Protein AF-X1SBY7-F1 (afdb_monomer)

Radius of gyration: 14.41 Å; Cα contacts (8 Å, |Δi|>4): 83; chains: 1; bounding box: 40×24×40 Å

Mean predicted aligned error: 3.84 Å

pLDDT: mean 92.0, std 7.66, range [55.94, 97.94]

Solvent-accessible surface area (backbone atoms only — not comparable to full-atom values): 5124 Å² total; per-residue (Å²): 105,77,94,49,54,92,78,44,99,72,88,80,90,68,84,85,71,73,88,62,61,61,64,58,50,37,43,73,75,60,81,38,71,55,75,66,51,35,92,39,44,37,68,58,50,78,85,60,62,88,68,61,50,74,72,63,58,72,63,70,95,84,26,44,65,39,38,48,62,40,60,74,67,64,84,85,133

Organism: NCBI:txid412755

InterPro domains:
  IPR002772 Glycoside hydrolase family 3 C-terminal domain [PF01915] (6-74)
  IPR036881 Gly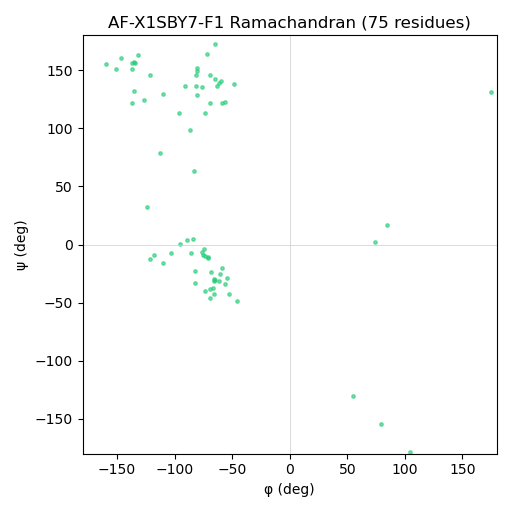coside hydrolase family 3 C-terminal domain superfamily [G3DSA:3.40.50.1700] (1-75)
  IPR036881 Glycoside hydrolase family 3 C-terminal domain superfamily [SSF52279] (3-74)
  IPR051915 Cellulose Degradation Glycosyl Hydrolase 3 [PTHR30620] (3-72)

Secondary structure (DSSP, 8-state):
-GGGGGG-S------S--S-THHHHHHHTTSS------SS-B-SSGGG-S--SS---SSSTT--SB-TT--------

Structure (mmCIF, N/CA/C/O backbone):
data_AF-X1SBY7-F1
#
_entry.id   AF-X1SBY7-F1
#
loop_
_atom_site.group_PDB
_atom_site.id
_atom_site.type_symbol
_atom_site.label_atom_id
_atom_site.label_alt_id
_atom_site.label_comp_id
_atom_site.label_asym_id
_atom_site.label_entity_id
_atom_site.label_seq_id
_atom_site.pdbx_PDB_ins_code
_atom_site.Cartn_x
_atom_site.Cartn_y
_atom_site.Cartn_z
_atom_site.occupancy
_atom_site.B_iso_or_equiv
_atom_site.auth_seq_id
_atom_site.auth_comp_id
_atom_site.auth_asym_id
_atom_site.auth_atom_id
_atom_site.pdbx_PDB_model_num
ATOM 1 N N . VAL A 1 1 ? 5.611 -12.537 -3.763 1.00 89.50 1 VAL A N 1
ATOM 2 C CA . VAL A 1 1 ? 4.345 -11.837 -4.100 1.00 89.50 1 VAL A CA 1
ATOM 3 C C . VAL A 1 1 ? 3.873 -12.238 -5.484 1.00 89.50 1 VAL A C 1
ATOM 5 O O . VAL A 1 1 ? 2.857 -12.904 -5.541 1.00 89.50 1 VAL A O 1
ATOM 8 N N . THR A 1 2 ? 4.613 -11.939 -6.562 1.00 93.50 2 THR A N 1
ATOM 9 C CA . THR A 1 2 ? 4.197 -12.214 -7.956 1.00 93.50 2 THR A CA 1
ATOM 10 C C . THR A 1 2 ? 3.623 -13.618 -8.188 1.00 93.50 2 THR A C 1
ATOM 12 O O . THR A 1 2 ? 2.546 -13.747 -8.746 1.00 93.50 2 THR A O 1
ATOM 15 N N . GLU A 1 3 ? 4.310 -14.652 -7.707 1.00 94.31 3 GLU A N 1
ATOM 16 C CA . GLU A 1 3 ? 3.941 -16.078 -7.831 1.00 94.31 3 GLU A CA 1
ATOM 17 C C . GLU A 1 3 ? 2.730 -16.535 -6.996 1.00 94.31 3 GLU A C 1
ATOM 19 O O . GLU A 1 3 ? 2.269 -17.652 -7.185 1.00 94.31 3 GLU A O 1
ATOM 24 N N . HIS A 1 4 ? 2.247 -15.715 -6.060 1.00 95.00 4 HIS A N 1
ATOM 25 C CA . HIS A 1 4 ? 1.148 -16.069 -5.153 1.00 95.00 4 HIS A CA 1
ATOM 26 C C . HIS A 1 4 ? -0.083 -15.165 -5.324 1.00 95.00 4 HIS A C 1
ATOM 28 O O . HIS A 1 4 ? -1.117 -15.422 -4.714 1.00 95.00 4 HIS A O 1
ATOM 34 N N . LEU A 1 5 ? 0.014 -14.082 -6.108 1.00 94.94 5 LEU A N 1
ATOM 35 C CA . LEU A 1 5 ? -1.067 -13.096 -6.238 1.00 94.94 5 LEU A CA 1
ATOM 36 C C . LEU A 1 5 ? -2.362 -13.694 -6.800 1.00 94.94 5 LEU A C 1
ATOM 38 O O . LEU A 1 5 ? -3.437 -13.229 -6.448 1.00 94.94 5 LEU A O 1
ATOM 42 N N . ASP A 1 6 ? -2.265 -14.708 -7.654 1.00 95.31 6 ASP A N 1
ATOM 43 C CA . ASP A 1 6 ? -3.405 -15.419 -8.239 1.00 95.31 6 ASP A CA 1
ATOM 44 C C . ASP A 1 6 ? -4.117 -16.356 -7.246 1.00 95.31 6 ASP A C 1
ATOM 46 O O . ASP A 1 6 ? -5.202 -16.855 -7.540 1.00 95.31 6 ASP A O 1
ATOM 50 N N . GLN A 1 7 ? -3.530 -16.574 -6.068 1.00 97.75 7 GLN A N 1
ATOM 51 C CA . GLN A 1 7 ? -4.068 -17.418 -4.998 1.00 97.75 7 GLN A CA 1
ATOM 52 C C . GLN A 1 7 ? -4.688 -16.608 -3.853 1.00 97.75 7 GLN A C 1
ATOM 54 O O . GLN A 1 7 ? -5.251 -17.193 -2.928 1.00 97.75 7 GLN A O 1
ATOM 59 N N . TRP A 1 8 ? -4.552 -15.280 -3.869 1.00 97.56 8 TRP A N 1
ATOM 60 C CA . TRP A 1 8 ? -5.039 -14.399 -2.811 1.00 97.56 8 TRP A CA 1
ATOM 61 C C . TRP A 1 8 ? -6.228 -13.577 -3.302 1.00 97.56 8 TRP A C 1
ATOM 63 O O . TRP A 1 8 ? -6.133 -12.894 -4.317 1.00 97.56 8 TRP A O 1
ATOM 73 N N . ASP A 1 9 ? -7.323 -13.564 -2.537 1.00 96.88 9 ASP A N 1
ATOM 74 C CA . ASP A 1 9 ? -8.471 -12.693 -2.830 1.00 96.88 9 ASP A CA 1
ATOM 75 C C . ASP A 1 9 ? -8.116 -11.201 -2.678 1.00 96.88 9 ASP A C 1
ATOM 77 O O . ASP A 1 9 ? -8.659 -10.344 -3.375 1.00 96.88 9 ASP A O 1
ATOM 81 N N . ALA A 1 10 ? -7.193 -10.881 -1.761 1.00 94.94 10 ALA A N 1
ATOM 82 C CA . ALA A 1 10 ? -6.698 -9.530 -1.516 1.00 94.94 10 ALA A CA 1
ATOM 83 C C . ALA A 1 10 ? -5.248 -9.537 -1.000 1.00 94.94 10 ALA A C 1
ATOM 85 O O . ALA A 1 10 ? -4.820 -10.457 -0.303 1.00 94.94 10 ALA A O 1
ATOM 86 N N . PHE A 1 11 ? -4.500 -8.470 -1.297 1.00 95.62 11 PHE A N 1
ATOM 87 C CA . PHE A 1 11 ? -3.132 -8.251 -0.820 1.00 95.62 11 PHE A CA 1
ATOM 88 C C . PHE A 1 11 ? -2.957 -6.810 -0.330 1.00 95.62 11 PHE A C 1
ATOM 90 O O . PHE A 1 11 ? -3.317 -5.867 -1.035 1.00 95.62 11 PHE A O 1
ATOM 97 N N . ILE A 1 12 ? -2.369 -6.638 0.859 1.00 95.88 12 ILE A N 1
ATOM 98 C CA . ILE A 1 12 ? -2.074 -5.329 1.457 1.00 95.88 12 ILE A CA 1
ATOM 99 C C . ILE A 1 12 ? -0.594 -5.274 1.823 1.00 95.88 12 ILE A C 1
ATOM 101 O O . ILE A 1 12 ? -0.096 -6.085 2.603 1.00 95.88 12 ILE A O 1
ATOM 105 N N . ALA A 1 13 ? 0.103 -4.268 1.303 1.00 97.06 13 ALA A N 1
ATOM 106 C CA . ALA A 1 13 ? 1.453 -3.939 1.734 1.00 97.06 13 ALA A CA 1
ATOM 107 C C . ALA A 1 13 ? 1.395 -3.000 2.949 1.00 97.06 13 ALA A C 1
ATOM 109 O O . ALA A 1 13 ? 1.211 -1.795 2.800 1.00 97.06 13 ALA A O 1
ATOM 110 N N . ALA A 1 14 ? 1.539 -3.561 4.153 1.00 96.75 14 ALA A N 1
ATOM 111 C CA . ALA A 1 14 ? 1.506 -2.807 5.415 1.00 96.75 14 ALA A CA 1
ATOM 112 C C . ALA A 1 14 ? 2.867 -2.209 5.829 1.00 96.75 14 ALA A C 1
ATOM 114 O O . ALA A 1 14 ? 2.940 -1.441 6.787 1.00 96.75 14 ALA A O 1
ATOM 115 N N . TRP A 1 15 ? 3.943 -2.555 5.114 1.00 96.19 15 TRP A N 1
ATOM 116 C CA . TRP A 1 15 ? 5.318 -2.120 5.392 1.00 96.19 15 TRP A CA 1
ATOM 117 C C . TRP A 1 15 ? 5.779 -2.445 6.823 1.00 96.19 15 TRP A C 1
ATOM 119 O O . TRP A 1 15 ? 5.671 -3.588 7.262 1.00 96.19 15 TRP A O 1
ATOM 129 N N . LEU A 1 16 ? 6.337 -1.456 7.527 1.00 97.50 16 LEU A N 1
ATOM 130 C CA . LEU A 1 16 ? 6.779 -1.532 8.917 1.00 97.50 16 LEU A CA 1
ATOM 131 C C . LEU A 1 16 ? 5.866 -0.625 9.766 1.00 97.50 16 LEU A C 1
ATOM 133 O O . LEU A 1 16 ? 6.256 0.502 10.073 1.00 97.50 16 LEU A O 1
ATOM 137 N N . PRO A 1 17 ? 4.645 -1.072 10.122 1.00 96.56 17 PRO A N 1
ATOM 138 C CA . PRO A 1 17 ? 3.594 -0.203 10.667 1.00 96.56 17 PRO A CA 1
ATOM 139 C C . PRO A 1 17 ? 3.809 0.232 12.129 1.00 96.56 17 PRO A C 1
ATOM 141 O O . PRO A 1 17 ? 3.029 1.020 12.656 1.00 96.56 17 PRO A O 1
ATOM 144 N N . GLY A 1 18 ? 4.855 -0.254 12.802 1.00 97.81 18 GLY A N 1
ATOM 145 C CA . GLY A 1 18 ? 5.105 0.039 14.216 1.00 97.81 18 GLY A CA 1
ATOM 146 C C . GLY A 1 18 ? 4.235 -0.797 15.163 1.00 97.81 18 GLY A C 1
ATOM 147 O O . GLY A 1 18 ? 3.850 -1.917 14.836 1.00 97.81 18 GLY A O 1
ATOM 148 N N . THR A 1 19 ? 3.983 -0.281 16.369 1.00 97.81 19 THR A N 1
ATOM 149 C CA . THR A 1 19 ? 3.299 -1.010 17.457 1.00 97.81 19 THR A CA 1
ATOM 150 C C . THR A 1 19 ? 1.778 -1.007 17.352 1.00 97.81 19 THR A C 1
ATOM 152 O O . THR A 1 19 ? 1.129 -1.901 17.892 1.00 97.81 19 THR A O 1
ATOM 155 N N . GLU A 1 20 ? 1.205 -0.034 16.647 1.00 97.81 20 GLU A N 1
ATOM 156 C CA . GLU A 1 20 ? -0.239 0.206 16.598 1.00 97.81 20 GLU A CA 1
ATOM 157 C C . GLU A 1 20 ? -0.936 -0.700 15.572 1.00 97.81 20 GLU A C 1
ATOM 159 O O . GLU A 1 20 ? -1.514 -0.241 14.587 1.00 97.81 20 GLU A O 1
ATOM 164 N N . GLY A 1 21 ? -0.894 -2.017 15.799 1.00 96.81 21 GLY A N 1
ATOM 165 C CA . GLY A 1 21 ? -1.480 -3.018 14.895 1.00 96.81 21 GLY A CA 1
ATOM 166 C C . GLY A 1 21 ? -2.987 -2.850 14.651 1.00 96.81 21 GLY A C 1
ATOM 167 O O . GLY A 1 21 ? -3.494 -3.316 13.632 1.00 96.81 21 GLY A O 1
ATOM 168 N N . GLN A 1 22 ? -3.686 -2.133 15.536 1.00 97.94 22 GLN A N 1
ATOM 169 C CA . GLN A 1 22 ? -5.090 -1.762 15.357 1.00 97.94 22 GLN A CA 1
ATOM 170 C C . GLN A 1 22 ? -5.320 -0.987 14.050 1.00 97.94 22 GLN A C 1
ATOM 172 O O . GLN A 1 22 ? -6.317 -1.231 13.382 1.00 97.94 22 GLN A O 1
ATOM 177 N N . GLY A 1 23 ? -4.359 -0.169 13.603 1.00 96.94 23 GLY A N 1
ATOM 178 C CA . GLY A 1 23 ? -4.487 0.564 12.340 1.00 96.94 23 GLY A CA 1
ATOM 179 C C . GLY A 1 23 ? -4.642 -0.340 11.109 1.00 96.94 23 GLY A C 1
ATOM 180 O O . GLY A 1 23 ? -5.243 0.070 10.121 1.00 96.94 23 GLY A O 1
ATOM 181 N N . ALA A 1 24 ? -4.152 -1.587 11.157 1.00 96.06 24 ALA A N 1
ATOM 182 C CA . ALA A 1 24 ? -4.410 -2.564 10.099 1.00 96.06 24 ALA A CA 1
ATOM 183 C C . ALA A 1 24 ? -5.852 -3.095 10.148 1.00 96.06 24 ALA A C 1
ATOM 185 O O . ALA A 1 24 ? -6.477 -3.266 9.103 1.00 96.06 24 ALA A O 1
ATOM 186 N N . ALA A 1 25 ? -6.385 -3.343 11.348 1.00 95.88 25 ALA A N 1
ATOM 187 C CA . ALA A 1 25 ? -7.763 -3.787 11.535 1.00 95.88 25 ALA A CA 1
ATOM 188 C C . ALA A 1 25 ? -8.763 -2.699 11.112 1.00 95.88 25 ALA A C 1
ATOM 190 O O . ALA A 1 25 ? -9.708 -3.004 10.390 1.00 95.88 25 ALA A O 1
ATOM 191 N N . ASP A 1 26 ? -8.500 -1.444 11.473 1.00 95.81 26 ASP A N 1
ATOM 192 C CA . ASP A 1 26 ? -9.339 -0.283 11.159 1.00 95.81 26 ASP A CA 1
ATOM 193 C C . ASP A 1 26 ? -9.646 -0.165 9.652 1.00 95.81 26 ASP A C 1
ATOM 195 O O . ASP A 1 26 ? -10.783 0.079 9.247 1.00 95.81 26 ASP A O 1
ATOM 199 N N . VAL A 1 27 ? -8.652 -0.389 8.786 1.00 94.31 27 VAL A N 1
ATOM 200 C CA . VAL A 1 27 ? -8.863 -0.36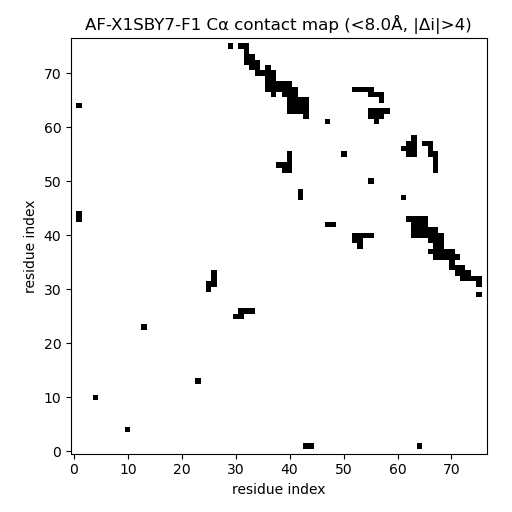3 7.326 1.00 94.31 27 VAL A CA 1
ATOM 201 C C . VAL A 1 27 ? -9.413 -1.681 6.778 1.00 94.31 27 VAL A C 1
ATOM 203 O O . VAL A 1 27 ? -10.203 -1.668 5.840 1.00 94.31 27 VAL A O 1
ATOM 206 N N . LEU A 1 28 ? -9.047 -2.825 7.367 1.00 93.81 28 LEU A N 1
ATOM 207 C CA . LEU A 1 28 ? -9.545 -4.141 6.948 1.00 93.81 28 LEU A CA 1
ATOM 208 C C . LEU A 1 28 ? -11.046 -4.316 7.207 1.00 93.81 28 LEU A C 1
ATOM 210 O O . LEU A 1 28 ? -11.734 -4.935 6.397 1.00 93.81 28 LEU A O 1
ATOM 214 N N . PHE A 1 29 ? -11.544 -3.785 8.324 1.00 94.06 29 PHE A N 1
ATOM 215 C CA . PHE A 1 29 ? -12.949 -3.885 8.721 1.00 94.06 29 PHE A CA 1
ATOM 216 C C . PHE A 1 29 ? -13.790 -2.673 8.307 1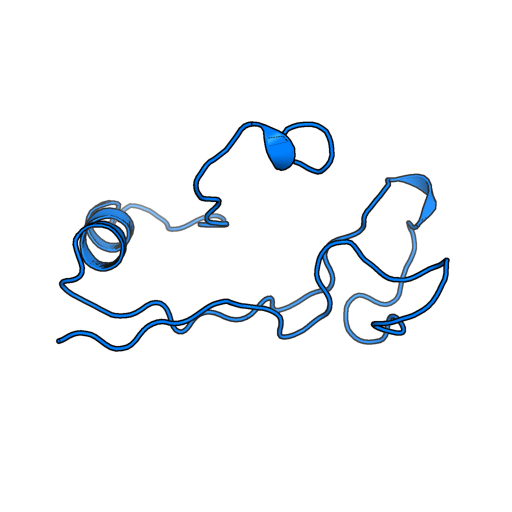.00 94.06 29 PHE A C 1
ATOM 218 O O . PHE A 1 29 ? -15.001 -2.675 8.514 1.00 94.06 29 PHE A O 1
ATOM 225 N N . GLY A 1 30 ? -13.179 -1.690 7.638 1.00 91.94 30 GLY A N 1
ATOM 226 C CA . GLY A 1 30 ? -13.892 -0.585 7.004 1.00 91.94 30 GLY A CA 1
ATOM 227 C C . GLY A 1 30 ? -14.219 0.590 7.923 1.00 91.94 30 GLY A C 1
ATOM 228 O O . GLY A 1 30 ? -15.024 1.430 7.530 1.00 91.94 30 GLY A O 1
ATOM 229 N N . ASP A 1 31 ? -13.574 0.695 9.087 1.00 94.50 31 ASP A N 1
ATOM 230 C CA . ASP A 1 31 ? -13.650 1.895 9.928 1.00 94.50 31 ASP A CA 1
ATOM 231 C C . ASP A 1 31 ? -13.012 3.103 9.213 1.00 94.50 31 ASP A C 1
ATOM 233 O O . ASP A 1 31 ? -13.455 4.241 9.377 1.00 94.50 31 ASP A O 1
ATOM 237 N N . TYR A 1 32 ? -12.003 2.851 8.364 1.00 93.75 32 TYR A N 1
ATOM 238 C CA . TYR A 1 32 ? -11.363 3.846 7.498 1.00 93.75 32 TYR A CA 1
ATOM 239 C C . TYR A 1 32 ? -11.112 3.304 6.080 1.00 93.75 32 TYR A C 1
ATOM 241 O O . TYR A 1 32 ? -10.892 2.105 5.903 1.00 93.75 32 TYR A O 1
ATOM 249 N N . PRO A 1 33 ? -11.103 4.165 5.040 1.00 94.19 33 PRO A N 1
ATOM 250 C CA . PRO A 1 33 ? -10.848 3.723 3.674 1.00 94.19 33 PRO A CA 1
ATOM 251 C C . PRO A 1 33 ? -9.345 3.557 3.417 1.00 94.19 33 PRO A C 1
ATOM 253 O O . PRO A 1 33 ? -8.519 4.296 3.958 1.00 94.19 33 PRO A O 1
ATOM 256 N N . PHE A 1 34 ? -8.978 2.664 2.495 1.00 95.31 34 PHE A N 1
ATOM 257 C CA . PHE A 1 34 ? -7.614 2.632 1.963 1.00 95.31 34 PHE A CA 1
ATOM 258 C C . PHE A 1 34 ? -7.347 3.871 1.102 1.00 95.31 34 PHE A C 1
ATOM 260 O O . PHE A 1 34 ? -8.022 4.116 0.102 1.00 95.31 34 PHE A O 1
ATOM 267 N N . THR A 1 35 ? -6.328 4.642 1.481 1.00 95.25 35 THR A N 1
ATOM 268 C CA . THR A 1 35 ? 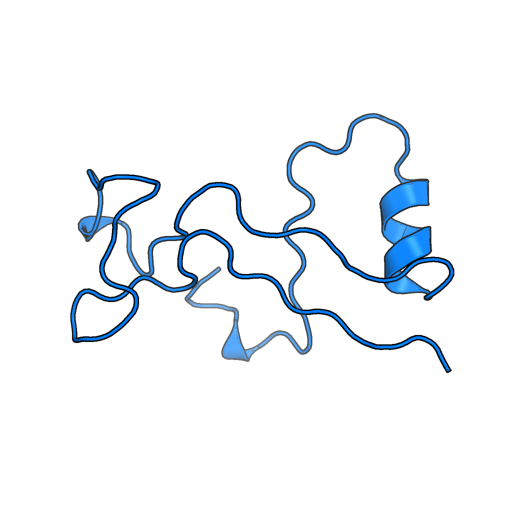-5.877 5.841 0.749 1.00 95.25 35 THR A CA 1
ATOM 269 C C . THR A 1 35 ? -4.414 5.764 0.313 1.00 95.25 35 THR A C 1
ATOM 271 O O . THR A 1 35 ? -3.977 6.565 -0.515 1.00 95.25 35 THR A O 1
ATOM 274 N N . GLY A 1 36 ? -3.661 4.793 0.841 1.00 95.94 36 GLY A N 1
ATOM 275 C CA . GLY A 1 36 ? -2.238 4.623 0.570 1.00 95.94 36 GLY A CA 1
ATOM 276 C C . GLY A 1 36 ? -1.946 4.358 -0.906 1.00 95.94 36 GLY A C 1
ATOM 277 O O . GLY A 1 36 ? -2.641 3.586 -1.568 1.00 95.94 36 GLY A O 1
ATOM 278 N N . LYS A 1 37 ? -0.885 4.990 -1.409 1.00 96.38 37 LYS A N 1
ATOM 279 C CA . LYS A 1 37 ? -0.322 4.771 -2.743 1.00 96.38 37 LYS A CA 1
ATOM 280 C C . LYS A 1 37 ? 1.130 4.334 -2.601 1.00 96.38 37 LYS A C 1
ATOM 282 O O . LYS A 1 37 ? 1.808 4.769 -1.672 1.00 96.38 37 LYS A O 1
ATOM 287 N N . LEU A 1 38 ? 1.595 3.474 -3.501 1.00 96.31 38 LEU A N 1
ATOM 288 C CA . LEU A 1 38 ? 2.972 3.002 -3.511 1.00 96.31 38 LEU A CA 1
ATOM 289 C C . LEU A 1 38 ? 3.938 4.191 -3.653 1.00 96.31 38 LEU A C 1
ATOM 291 O O . LEU A 1 38 ? 3.845 4.910 -4.650 1.00 96.31 38 LEU A O 1
ATOM 295 N N . PRO A 1 39 ? 4.872 4.388 -2.704 1.00 94.50 39 PRO A N 1
ATOM 296 C CA . PRO A 1 39 ? 5.888 5.435 -2.791 1.00 94.50 39 PRO A CA 1
ATOM 297 C C . PRO A 1 39 ? 7.105 5.007 -3.627 1.00 94.50 39 PRO A C 1
ATOM 299 O O . PRO A 1 39 ? 8.093 5.724 -3.658 1.00 94.50 39 PRO A O 1
ATOM 302 N N . TYR A 1 40 ? 7.054 3.819 -4.237 1.00 93.31 40 TYR A N 1
ATOM 303 C CA . TYR A 1 40 ? 8.025 3.291 -5.190 1.00 93.31 40 TYR A CA 1
ATOM 304 C C . TYR A 1 40 ? 7.385 2.185 -6.027 1.00 93.31 40 TYR A C 1
ATOM 306 O O . TYR A 1 40 ? 6.453 1.502 -5.598 1.00 93.31 40 TYR A O 1
ATOM 314 N N . THR A 1 41 ? 7.924 1.979 -7.216 1.00 94.44 41 THR A N 1
ATOM 315 C CA . THR A 1 41 ? 7.535 0.913 -8.131 1.00 94.44 41 THR A CA 1
ATOM 316 C C . THR A 1 41 ? 7.807 -0.467 -7.527 1.00 94.44 41 THR A C 1
ATOM 318 O O . THR A 1 41 ? 8.874 -0.723 -6.967 1.00 94.44 41 THR A O 1
ATOM 321 N N . TRP A 1 42 ? 6.843 -1.382 -7.674 1.00 95.31 42 TRP A N 1
ATOM 322 C CA . TRP A 1 42 ? 6.988 -2.785 -7.296 1.00 95.31 42 TRP A CA 1
ATOM 323 C C . TRP A 1 42 ? 7.377 -3.626 -8.522 1.00 95.31 42 TRP A C 1
ATOM 325 O O . TRP A 1 42 ? 6.557 -3.792 -9.434 1.00 95.31 42 TRP A O 1
ATOM 335 N N . PRO A 1 43 ? 8.590 -4.203 -8.566 1.00 94.12 43 PRO A N 1
ATOM 336 C CA . PRO A 1 43 ? 9.038 -4.979 -9.714 1.00 94.12 43 PRO A CA 1
ATOM 337 C C . PRO A 1 43 ? 8.262 -6.299 -9.833 1.00 94.12 43 PRO A C 1
ATOM 339 O O . PRO A 1 43 ? 7.906 -6.941 -8.846 1.00 94.12 43 PRO A O 1
ATOM 342 N N . ARG A 1 44 ? 8.021 -6.730 -11.068 1.00 93.94 44 ARG A N 1
ATOM 343 C CA . ARG A 1 44 ? 7.469 -8.043 -11.426 1.00 93.94 44 ARG A CA 1
ATOM 344 C C . ARG A 1 44 ? 8.454 -9.168 -11.140 1.00 93.94 44 ARG A C 1
ATOM 346 O O . ARG A 1 44 ? 8.023 -10.224 -10.672 1.00 93.94 44 ARG A O 1
ATOM 353 N N . ALA A 1 45 ? 9.740 -8.934 -11.384 1.00 92.75 45 ALA A N 1
ATOM 354 C CA . ALA A 1 45 ? 10.809 -9.906 -11.196 1.00 92.75 45 ALA A CA 1
ATOM 355 C C . ALA A 1 45 ? 12.125 -9.238 -10.760 1.00 92.75 45 ALA A C 1
ATOM 357 O O . ALA A 1 45 ? 12.316 -8.031 -10.900 1.00 92.75 45 ALA A O 1
ATOM 358 N N . MET A 1 46 ? 13.032 -10.036 -10.189 1.00 92.44 46 MET A N 1
ATOM 359 C CA . MET A 1 46 ? 14.306 -9.548 -9.640 1.00 92.44 46 MET A CA 1
ATOM 360 C C . MET A 1 46 ? 15.286 -9.052 -10.709 1.00 92.44 46 MET A C 1
ATOM 362 O O . MET A 1 46 ? 16.155 -8.242 -10.403 1.00 92.44 46 MET A O 1
ATOM 366 N N . ASP A 1 47 ? 15.152 -9.522 -11.947 1.00 92.19 47 ASP A N 1
ATOM 367 C CA . ASP A 1 47 ? 15.967 -9.106 -13.093 1.00 92.19 47 ASP A CA 1
ATOM 368 C C . ASP A 1 47 ? 15.661 -7.680 -13.577 1.00 92.19 47 ASP A C 1
ATOM 370 O O . ASP A 1 47 ? 16.444 -7.114 -14.335 1.00 92.19 47 ASP A O 1
ATOM 374 N N . GLN A 1 48 ? 14.578 -7.064 -13.093 1.00 91.25 48 GLN A N 1
ATOM 375 C CA . GLN A 1 48 ? 14.294 -5.647 -13.322 1.00 91.25 48 GLN A CA 1
ATOM 376 C C . GLN A 1 48 ? 15.169 -4.718 -12.465 1.00 91.25 48 GLN A C 1
ATOM 378 O O . GLN A 1 48 ? 15.140 -3.509 -12.666 1.00 91.25 48 GLN A O 1
ATOM 383 N N . ILE A 1 49 ? 15.937 -5.243 -11.501 1.00 89.44 49 ILE A N 1
ATOM 384 C C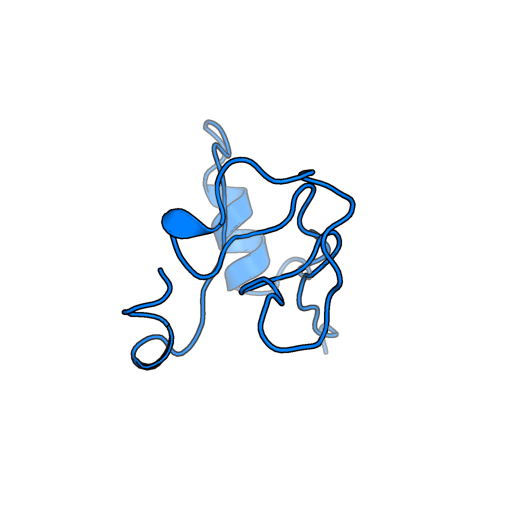A . ILE A 1 49 ? 16.812 -4.451 -10.623 1.00 89.44 49 ILE A CA 1
ATOM 385 C C . ILE A 1 49 ? 18.222 -4.332 -11.240 1.00 89.44 49 ILE A C 1
ATOM 387 O O . ILE A 1 49 ? 18.778 -5.349 -11.659 1.00 89.44 49 ILE A O 1
ATOM 391 N N . PRO A 1 50 ? 18.863 -3.141 -11.220 1.00 88.06 50 PRO A N 1
ATOM 392 C CA . PRO A 1 50 ? 18.379 -1.878 -10.653 1.00 88.06 50 PRO A CA 1
ATOM 393 C C . PRO A 1 50 ? 17.432 -1.122 -11.597 1.00 88.06 50 PRO A C 1
ATOM 395 O O . PRO A 1 50 ? 17.637 -1.107 -12.807 1.00 88.06 50 PRO A O 1
ATOM 398 N N . PHE A 1 51 ? 16.445 -0.433 -11.024 1.00 83.12 51 PHE A N 1
ATOM 399 C CA . PHE A 1 51 ? 15.517 0.444 -11.741 1.00 83.12 51 PHE A CA 1
ATOM 400 C C . PHE A 1 51 ? 15.386 1.798 -11.032 1.00 83.12 51 PHE A C 1
ATOM 402 O O . PHE A 1 51 ? 15.755 1.939 -9.864 1.00 83.12 51 PHE A O 1
ATOM 409 N N . ASP A 1 52 ? 14.858 2.792 -11.746 1.00 83.31 52 ASP A N 1
ATOM 410 C CA . ASP A 1 52 ? 14.406 4.043 -11.140 1.00 83.31 52 ASP A CA 1
ATOM 411 C C . ASP A 1 52 ? 13.101 3.779 -10.384 1.00 83.31 52 ASP A C 1
ATOM 413 O O . ASP A 1 52 ? 12.081 3.453 -10.998 1.00 83.31 52 ASP A O 1
ATOM 417 N N . PHE A 1 53 ? 13.145 3.895 -9.055 1.00 79.06 53 PHE A N 1
ATOM 418 C CA . PHE A 1 53 ? 12.017 3.586 -8.179 1.00 79.06 53 PHE A CA 1
ATOM 419 C C . PHE A 1 53 ? 10.735 4.342 -8.552 1.00 79.06 53 PHE A C 1
ATOM 421 O O . PHE A 1 53 ? 9.648 3.787 -8.377 1.00 79.06 53 PHE A O 1
ATOM 428 N N . ASP A 1 54 ? 10.840 5.533 -9.141 1.00 82.56 54 ASP A N 1
ATOM 429 C CA . ASP A 1 54 ? 9.693 6.408 -9.384 1.00 82.56 54 ASP A CA 1
ATOM 430 C C . ASP A 1 54 ? 9.326 6.518 -10.876 1.00 82.56 54 ASP A C 1
ATOM 432 O O . ASP A 1 54 ? 8.209 6.920 -11.200 1.00 82.56 54 ASP A O 1
ATOM 436 N N . HIS A 1 55 ? 10.221 6.119 -11.793 1.00 82.00 55 HIS A N 1
ATOM 437 C CA . HIS A 1 55 ? 10.097 6.415 -13.231 1.00 82.00 55 HIS A CA 1
ATOM 438 C C . HIS A 1 55 ? 10.123 5.188 -14.165 1.00 82.00 55 HIS A C 1
ATOM 440 O O . HIS A 1 55 ? 10.588 5.284 -15.301 1.00 82.00 55 HIS A O 1
ATOM 446 N N . MET A 1 56 ? 9.612 4.028 -13.740 1.00 90.31 56 MET A N 1
ATOM 447 C CA . MET A 1 56 ? 9.373 2.923 -14.683 1.00 90.31 56 MET A CA 1
ATOM 448 C C . MET A 1 56 ? 8.120 3.173 -15.531 1.00 90.31 56 MET A C 1
ATOM 450 O O . MET A 1 56 ? 7.063 3.517 -15.001 1.00 90.31 56 MET A O 1
ATOM 454 N N . GLU A 1 57 ? 8.221 2.922 -16.841 1.00 91.00 57 GLU A N 1
ATOM 455 C CA . GLU A 1 57 ? 7.071 2.952 -17.748 1.00 91.00 57 GLU A CA 1
ATOM 456 C C . GLU A 1 57 ? 5.981 1.977 -17.258 1.00 91.00 57 GLU A C 1
ATOM 458 O O . GLU A 1 57 ? 6.242 0.781 -17.093 1.00 91.00 57 GLU A O 1
ATOM 463 N N . PRO A 1 58 ? 4.743 2.444 -17.007 1.00 90.38 58 PRO A N 1
ATOM 464 C CA . PRO A 1 58 ? 3.704 1.629 -16.377 1.00 90.38 58 PRO A CA 1
ATOM 465 C C . PRO A 1 58 ? 3.077 0.604 -17.333 1.00 90.38 58 PRO A C 1
ATOM 467 O O . PRO A 1 58 ? 2.253 -0.208 -16.914 1.00 90.38 58 PRO A O 1
ATOM 470 N 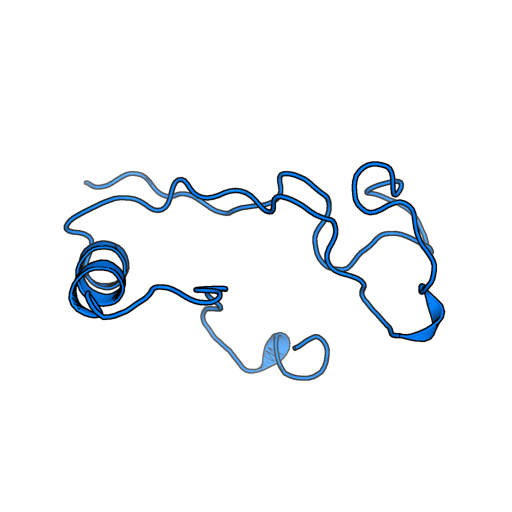N . THR A 1 59 ? 3.425 0.649 -18.621 1.00 91.62 59 THR A N 1
ATOM 471 C CA . THR A 1 59 ? 2.864 -0.213 -19.667 1.00 91.62 59 THR A CA 1
ATOM 472 C C . THR A 1 59 ? 3.963 -0.749 -20.577 1.00 91.62 59 THR A C 1
ATOM 474 O O . THR A 1 59 ? 5.030 -0.153 -20.678 1.00 91.62 59 THR A O 1
ATOM 477 N N . GLY A 1 60 ? 3.695 -1.871 -21.246 1.00 92.69 60 GLY A N 1
ATOM 478 C CA . GLY A 1 60 ? 4.663 -2.538 -22.117 1.00 92.69 60 GLY A CA 1
ATOM 479 C C . GLY A 1 60 ? 5.278 -3.797 -21.495 1.00 92.69 60 GLY A C 1
ATOM 480 O O . GLY A 1 60 ? 4.882 -4.209 -20.402 1.00 92.69 60 GLY A O 1
ATOM 481 N N . PRO A 1 61 ? 6.204 -4.452 -22.215 1.00 89.81 61 PRO A N 1
ATOM 482 C CA . PRO A 1 61 ? 6.800 -5.711 -21.777 1.00 89.81 61 PRO A CA 1
ATOM 483 C C . PRO A 1 61 ? 7.657 -5.564 -20.512 1.00 89.81 61 PRO A C 1
ATOM 485 O O . PRO A 1 61 ? 7.709 -6.489 -19.705 1.00 89.81 61 PRO A O 1
ATOM 488 N N . GL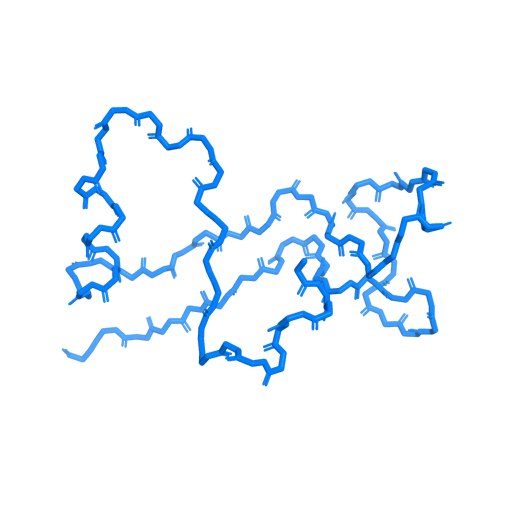U A 1 62 ? 8.265 -4.398 -20.296 1.00 89.62 62 GLU A N 1
ATOM 489 C CA . GLU A 1 62 ? 9.088 -4.090 -19.123 1.00 89.62 62 GLU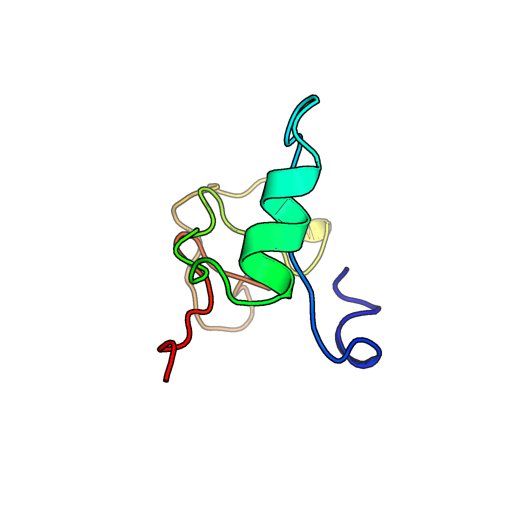 A CA 1
ATOM 490 C C . GLU A 1 62 ? 8.284 -3.505 -17.949 1.00 89.62 62 GLU A C 1
ATOM 492 O O . GLU A 1 62 ? 8.866 -3.160 -16.917 1.00 89.62 62 GLU A O 1
ATOM 497 N N . ALA A 1 63 ? 6.955 -3.406 -18.075 1.00 93.62 63 ALA A N 1
ATOM 498 C CA . ALA A 1 63 ? 6.105 -2.793 -17.062 1.00 93.62 63 ALA A CA 1
ATOM 499 C C . ALA A 1 63 ? 6.215 -3.502 -15.697 1.00 93.62 63 ALA A C 1
ATOM 501 O O . ALA A 1 63 ? 6.237 -4.746 -15.628 1.00 93.62 63 ALA A O 1
ATOM 502 N N . PRO A 1 64 ? 6.213 -2.736 -14.591 1.00 95.19 64 PRO A N 1
ATOM 503 C CA . PRO A 1 64 ? 6.283 -3.293 -13.248 1.00 95.19 64 PRO A CA 1
ATOM 504 C C . PRO A 1 64 ? 5.044 -4.124 -12.901 1.00 95.19 64 PRO A C 1
ATOM 506 O O . PRO A 1 64 ? 4.058 -4.159 -13.640 1.00 95.19 64 PRO A O 1
ATOM 509 N N . LEU A 1 65 ? 5.086 -4.805 -11.755 1.00 95.50 65 LEU A N 1
ATOM 510 C CA . LEU A 1 65 ? 3.902 -5.478 -11.219 1.00 95.50 65 LEU A CA 1
ATOM 511 C C . LEU A 1 65 ? 2.868 -4.453 -10.757 1.00 95.50 65 LEU A C 1
ATOM 513 O O . LEU A 1 65 ? 1.693 -4.562 -11.094 1.00 95.50 65 LEU A O 1
ATOM 517 N N . PHE A 1 66 ? 3.339 -3.443 -10.023 1.00 95.62 66 PHE A N 1
ATOM 518 C CA . PHE A 1 66 ? 2.556 -2.291 -9.599 1.00 95.62 66 PHE A CA 1
ATOM 519 C C . PHE A 1 66 ? 3.402 -1.023 -9.792 1.00 95.62 66 PHE A C 1
ATOM 521 O O . PHE A 1 66 ? 4.501 -0.951 -9.234 1.00 95.62 66 PHE A O 1
ATOM 528 N N . PRO A 1 67 ? 2.948 -0.038 -10.586 1.00 95.06 67 PRO A N 1
ATOM 529 C CA . PRO A 1 67 ? 3.716 1.181 -10.835 1.00 95.06 67 PRO A CA 1
ATOM 530 C C . PRO A 1 67 ? 3.764 2.099 -9.606 1.00 95.06 67 PRO A C 1
ATOM 532 O O . PRO A 1 67 ? 2.951 1.970 -8.684 1.00 95.06 67 PRO A O 1
ATOM 535 N N . PHE A 1 68 ? 4.689 3.063 -9.613 1.00 94.81 68 PHE A N 1
ATOM 536 C CA . PHE A 1 68 ? 4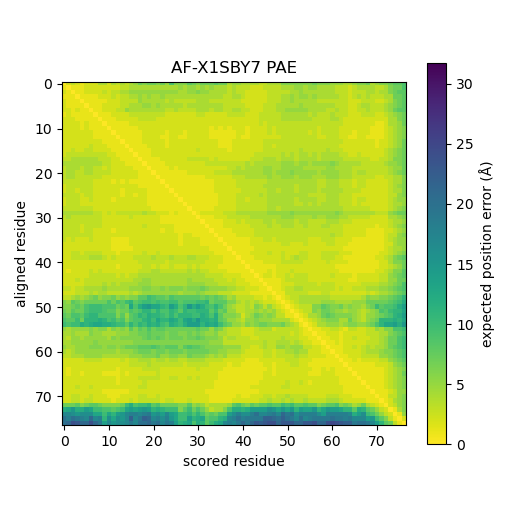.687 4.175 -8.660 1.00 94.81 68 PHE A CA 1
ATOM 537 C C . PHE A 1 68 ? 3.294 4.821 -8.571 1.00 94.81 68 PHE A C 1
ATOM 539 O O . PHE A 1 68 ? 2.597 4.992 -9.573 1.00 94.81 68 PHE A O 1
ATOM 546 N N . GLY A 1 69 ? 2.859 5.156 -7.357 1.00 94.19 69 GLY A N 1
ATOM 547 C CA . GLY A 1 69 ? 1.545 5.748 -7.123 1.00 94.19 69 GLY A CA 1
ATOM 548 C C . GLY A 1 69 ? 0.367 4.774 -7.251 1.00 94.19 69 GLY A C 1
ATOM 549 O O . GLY A 1 69 ? -0.778 5.195 -7.077 1.00 94.19 69 GLY A O 1
ATOM 550 N N . TYR A 1 70 ? 0.592 3.482 -7.517 1.00 95.50 70 TYR A N 1
ATOM 551 C CA . TYR A 1 70 ? -0.477 2.482 -7.510 1.00 95.50 70 TYR A CA 1
ATOM 552 C C . TYR A 1 70 ? -1.073 2.311 -6.108 1.00 95.50 70 TYR A C 1
ATOM 554 O O . TYR A 1 70 ? -0.370 2.321 -5.103 1.00 95.50 70 TYR A O 1
ATOM 562 N N . GLY A 1 71 ? -2.384 2.116 -6.033 1.00 96.12 71 GLY A N 1
ATOM 563 C CA . GLY A 1 71 ? -3.081 1.772 -4.800 1.00 96.12 71 GLY A CA 1
ATOM 564 C C . GLY A 1 71 ? -4.577 1.741 -5.052 1.00 96.12 71 GLY A C 1
ATOM 565 O O . GLY A 1 71 ? -5.121 2.658 -5.673 1.00 96.12 71 GLY A O 1
ATOM 566 N N . LEU A 1 72 ? -5.237 0.680 -4.610 1.00 94.62 72 LEU A N 1
ATOM 567 C CA . LEU A 1 72 ? -6.683 0.550 -4.727 1.00 94.62 72 LEU A CA 1
ATOM 568 C C . LEU A 1 72 ? -7.362 1.351 -3.612 1.00 94.62 72 LEU A C 1
ATOM 570 O O . LEU A 1 72 ? -6.811 1.512 -2.526 1.00 94.62 72 LEU A O 1
ATOM 574 N N . GLY A 1 73 ? -8.551 1.867 -3.897 1.00 85.06 73 GLY A N 1
ATOM 575 C CA . GLY A 1 73 ? -9.426 2.482 -2.906 1.00 85.06 73 GLY A CA 1
ATOM 576 C C . GLY A 1 73 ? -10.854 2.019 -3.153 1.00 85.06 73 GLY A C 1
ATOM 577 O O . GLY A 1 73 ? -11.197 1.631 -4.271 1.00 85.06 73 GLY A O 1
ATOM 578 N N . TYR A 1 74 ? -11.683 2.064 -2.122 1.00 73.19 74 TYR A N 1
ATOM 579 C CA . TYR A 1 74 ? -13.121 1.857 -2.239 1.00 73.19 74 TYR A CA 1
ATOM 580 C C . TYR A 1 74 ? -13.856 2.926 -1.436 1.00 73.19 74 TYR A C 1
ATOM 582 O O . TYR A 1 74 ? -13.300 3.534 -0.520 1.00 73.19 74 TYR A O 1
ATOM 590 N N . LEU A 1 75 ? -15.102 3.183 -1.823 1.00 63.72 75 LEU A N 1
ATOM 591 C CA . LEU A 1 75 ? -15.996 4.064 -1.084 1.00 63.72 75 LEU A CA 1
ATOM 592 C C . LEU A 1 75 ? -16.611 3.270 0.070 1.00 63.72 75 LEU A C 1
ATOM 594 O O . LEU A 1 75 ? -17.012 2.122 -0.122 1.00 63.72 75 LEU A O 1
ATOM 598 N N . ILE A 1 76 ? -16.677 3.876 1.251 1.00 65.12 76 ILE A N 1
ATOM 599 C CA . ILE A 1 76 ? -17.435 3.325 2.375 1.00 65.12 76 ILE A CA 1
ATOM 600 C C . ILE A 1 76 ? -18.905 3.703 2.139 1.00 65.12 76 ILE A C 1
ATOM 602 O O . ILE A 1 76 ? -19.181 4.867 1.837 1.00 65.12 76 ILE A O 1
ATOM 606 N N . ASN A 1 77 ? -19.811 2.723 2.204 1.00 55.94 77 ASN A N 1
ATOM 607 C CA . ASN A 1 77 ? -21.266 2.929 2.116 1.00 55.94 77 ASN A CA 1
ATOM 608 C C . ASN A 1 77 ? -21.857 3.274 3.481 1.00 55.94 77 ASN A C 1
ATOM 610 O O . ASN A 1 77 ? -21.440 2.625 4.466 1.00 55.94 77 ASN A O 1
#

Foldseek 3Di:
DLVCPVVDPDDDDCDCVPDPCVVVVCCVVPVDKDDDFAQFFAANDPVLPPDDRQDDDCDDPRHGPAHGRDDDIDDDD

Sequence (77 aa):
VTEHLDQWDAFIAAWLPGTEGQGAADVLFGDYPFTGKLPYTWPRAMDQIPFDFDHMEPTGPEAPLFPFGYGLGYLIN

Nearest PDB structures (foldseek):
  4i8d-assembly1_A  TM=7.369E-01  e=7.007E-02  Trichoderma reesei